Protein AF-A0AA95K5X1-F1 (afdb_monomer_lite)

Radius of gyration: 15.69 Å; chains: 1; bounding box: 36×25×43 Å

Foldseek 3Di:
DEKDKDFPDKAPCLVVDDPPPVFWDWDADPVVGMITITKMKDFDFDDDPNDDTHTPDIDIGRPPDQPLVRCLVVLLPDPDPDDDDDPSNDDPVSVVSND

Sequence (99 aa):
MDSLPIVLAKGFRAHKCNTAKEISSVGFCSSKNPYYFELKLHLTALFKNNRLASPLSMKITRAAKHDLTAVKNDLLNFNHSELFADRAYCDQSTKQKLA

Structure (mmCIF, N/CA/C/O backbone):
data_AF-A0AA95K5X1-F1
#
_entry.id   AF-A0AA95K5X1-F1
#
loop_
_atom_site.group_PDB
_atom_site.id
_atom_site.type_symbol
_atom_site.label_atom_id
_atom_site.label_alt_id
_atom_site.label_comp_id
_atom_site.label_asym_id
_atom_site.label_entity_id
_atom_site.label_seq_id
_atom_site.pdbx_PDB_ins_code
_atom_site.Cartn_x
_atom_site.Cartn_y
_atom_site.Cartn_z
_atom_site.occupancy
_atom_site.B_iso_or_equiv
_atom_site.auth_seq_id
_atom_site.auth_comp_id
_atom_site.auth_asym_id
_atom_site.auth_atom_id
_atom_site.pdbx_PDB_model_num
ATOM 1 N N . MET A 1 1 ? -9.878 -0.551 5.557 1.00 88.56 1 MET A N 1
ATOM 2 C CA . MET A 1 1 ? -8.738 0.095 4.884 1.00 88.56 1 MET A CA 1
ATOM 3 C C . MET A 1 1 ? -8.052 -0.949 4.039 1.00 88.56 1 MET A C 1
ATOM 5 O O . MET A 1 1 ? -7.944 -2.082 4.493 1.00 88.56 1 MET A O 1
ATOM 9 N N . ASP A 1 2 ? -7.629 -0.573 2.841 1.00 92.69 2 ASP A N 1
ATOM 10 C CA . ASP A 1 2 ? -6.964 -1.491 1.924 1.00 92.69 2 ASP A CA 1
ATOM 11 C C . ASP A 1 2 ? -5.961 -0.750 1.034 1.00 92.69 2 ASP A C 1
ATOM 13 O O . ASP A 1 2 ? -6.023 0.478 0.886 1.00 92.69 2 ASP A O 1
ATOM 17 N N . SER A 1 3 ? -5.037 -1.501 0.449 1.00 93.38 3 SER A N 1
ATOM 18 C CA . SER A 1 3 ? -4.084 -1.030 -0.542 1.00 93.38 3 SER A CA 1
ATOM 19 C C . SER A 1 3 ? -4.345 -1.725 -1.864 1.00 93.38 3 SER A C 1
ATOM 21 O O . SER A 1 3 ? -4.392 -2.949 -1.929 1.00 93.38 3 SER A O 1
ATOM 23 N N . LEU A 1 4 ? -4.389 -0.960 -2.947 1.00 92.88 4 LEU A N 1
ATOM 24 C CA . LEU A 1 4 ? -4.528 -1.502 -4.289 1.00 92.88 4 LEU A CA 1
ATOM 25 C C . LEU A 1 4 ? -3.435 -0.977 -5.229 1.00 92.88 4 LEU A C 1
ATOM 27 O O . LEU A 1 4 ? -3.057 0.200 -5.155 1.00 92.88 4 LEU A O 1
ATOM 31 N N . PRO A 1 5 ? -2.917 -1.829 -6.129 1.00 93.44 5 PRO A N 1
ATOM 32 C CA . PRO A 1 5 ? -2.010 -1.386 -7.172 1.00 93.44 5 PRO A CA 1
ATOM 33 C C . PRO A 1 5 ? -2.769 -0.581 -8.233 1.00 93.44 5 PRO A C 1
ATOM 35 O O . PRO A 1 5 ? -3.852 -0.962 -8.677 1.00 93.44 5 PRO A O 1
ATOM 38 N N . ILE A 1 6 ? -2.162 0.510 -8.692 1.00 95.62 6 ILE A N 1
ATOM 39 C CA . ILE A 1 6 ? -2.569 1.239 -9.894 1.00 95.62 6 ILE A CA 1
ATOM 40 C C . ILE A 1 6 ? -1.510 0.970 -10.957 1.00 95.62 6 ILE A C 1
ATOM 42 O O . ILE A 1 6 ? -0.407 1.521 -10.935 1.00 95.62 6 ILE A O 1
ATOM 46 N N . VAL A 1 7 ? -1.859 0.088 -11.889 1.00 95.38 7 VAL A N 1
ATOM 47 C CA . VAL A 1 7 ? -0.972 -0.355 -12.964 1.00 95.38 7 VAL A CA 1
ATOM 48 C C . VAL A 1 7 ? -0.920 0.700 -14.064 1.00 95.38 7 VAL A C 1
ATOM 50 O O . VAL A 1 7 ? -1.930 0.992 -14.698 1.00 95.38 7 VAL A O 1
ATOM 53 N N . LEU A 1 8 ? 0.276 1.219 -14.340 1.00 96.38 8 LEU A N 1
ATOM 54 C CA . LEU A 1 8 ? 0.523 2.177 -15.421 1.00 96.38 8 LEU A CA 1
ATOM 55 C C . LEU A 1 8 ? 0.951 1.469 -16.713 1.00 96.38 8 LEU A C 1
ATOM 57 O O . LEU A 1 8 ? 0.548 1.849 -17.811 1.00 96.38 8 LEU A O 1
ATOM 61 N N . ALA A 1 9 ? 1.765 0.417 -16.595 1.00 96.38 9 ALA A N 1
ATOM 62 C CA . ALA A 1 9 ? 2.189 -0.410 -17.722 1.00 96.38 9 ALA A CA 1
ATOM 63 C C . ALA A 1 9 ? 2.417 -1.871 -17.303 1.00 96.38 9 ALA A C 1
ATOM 65 O O . ALA A 1 9 ? 2.604 -2.180 -16.129 1.00 96.38 9 ALA A O 1
ATOM 66 N N . LYS A 1 10 ? 2.417 -2.787 -18.279 1.00 95.69 10 LYS A N 1
ATOM 67 C CA . LYS A 1 10 ? 2.619 -4.230 -18.065 1.00 95.69 10 LYS A CA 1
ATOM 68 C C . LYS A 1 10 ? 3.494 -4.873 -19.142 1.00 95.69 10 LYS A C 1
ATOM 70 O O . LYS A 1 10 ? 3.588 -4.354 -20.260 1.00 95.69 10 LYS A O 1
ATOM 75 N N . GLY A 1 11 ? 4.078 -6.025 -18.819 1.00 94.75 11 GLY A N 1
ATOM 76 C CA . GLY A 1 11 ? 4.952 -6.808 -19.693 1.00 94.75 11 GLY A CA 1
ATOM 77 C C . GLY A 1 11 ? 6.192 -6.019 -20.112 1.00 94.75 11 GLY A C 1
ATOM 78 O O . GLY A 1 11 ? 6.735 -5.240 -19.335 1.00 94.75 11 GLY A O 1
ATOM 79 N N . PHE A 1 12 ? 6.596 -6.148 -21.377 1.00 92.75 12 PHE A N 1
ATOM 80 C CA . PHE A 1 12 ? 7.764 -5.443 -21.922 1.00 92.75 12 PHE A CA 1
ATOM 81 C C . PHE A 1 12 ? 7.694 -3.910 -21.772 1.00 92.75 12 PHE A C 1
ATOM 83 O O . PHE A 1 12 ? 8.718 -3.243 -21.637 1.00 92.75 12 PHE A O 1
ATOM 90 N N . ARG A 1 13 ? 6.484 -3.333 -21.742 1.00 95.12 13 ARG A N 1
ATOM 91 C CA . ARG A 1 13 ? 6.294 -1.885 -21.563 1.00 95.12 13 ARG A CA 1
ATOM 92 C C . ARG A 1 13 ? 6.556 -1.412 -20.133 1.00 95.12 13 ARG A C 1
ATOM 94 O O . ARG A 1 13 ? 6.817 -0.227 -19.956 1.00 95.12 13 ARG A O 1
ATOM 101 N N . ALA A 1 14 ? 6.526 -2.301 -19.137 1.00 94.94 14 ALA A N 1
ATOM 102 C CA . ALA A 1 14 ? 6.789 -1.939 -17.743 1.00 94.94 14 ALA A CA 1
ATOM 103 C C . ALA A 1 14 ? 8.181 -1.305 -17.573 1.00 94.94 14 ALA A C 1
ATOM 105 O O . ALA A 1 14 ? 8.322 -0.295 -16.896 1.00 94.94 14 ALA A O 1
ATOM 106 N N . HIS A 1 15 ? 9.189 -1.824 -18.280 1.00 93.50 15 HIS A N 1
ATOM 107 C CA . HIS A 1 15 ? 10.561 -1.308 -18.226 1.00 93.50 15 HIS A CA 1
ATOM 108 C C . HIS A 1 15 ? 10.781 -0.016 -19.031 1.00 93.50 15 HIS A C 1
ATOM 110 O O . HIS A 1 15 ? 11.810 0.634 -18.872 1.00 93.50 15 HIS A O 1
ATOM 116 N N . LYS A 1 16 ? 9.834 0.358 -19.902 1.00 94.75 16 LYS A N 1
ATOM 117 C CA . LYS A 1 16 ? 9.922 1.552 -20.762 1.00 94.75 16 LYS A CA 1
ATOM 118 C C . LYS A 1 16 ? 9.060 2.717 -20.278 1.00 94.75 16 LYS A C 1
ATOM 120 O O . LYS A 1 16 ? 9.156 3.810 -20.829 1.00 94.75 16 LYS A O 1
ATOM 125 N N . CYS A 1 17 ? 8.181 2.489 -19.304 1.00 92.06 17 CYS A N 1
ATOM 126 C CA . CYS A 1 17 ? 7.263 3.514 -18.830 1.00 92.06 17 CYS A CA 1
ATOM 127 C C . CYS A 1 17 ? 8.014 4.596 -18.041 1.00 92.06 17 CYS A C 1
ATOM 129 O O . CYS A 1 17 ? 8.856 4.299 -17.193 1.00 92.06 17 CYS A O 1
ATOM 131 N N . ASN A 1 18 ? 7.699 5.859 -18.335 1.00 92.12 18 ASN A N 1
ATOM 132 C CA . ASN A 1 18 ? 8.340 7.027 -17.727 1.00 92.12 18 ASN A CA 1
ATOM 133 C C . ASN A 1 18 ? 7.382 7.890 -16.894 1.00 92.12 18 ASN A C 1
ATOM 135 O O . ASN A 1 18 ? 7.816 8.872 -16.302 1.00 92.12 18 ASN A 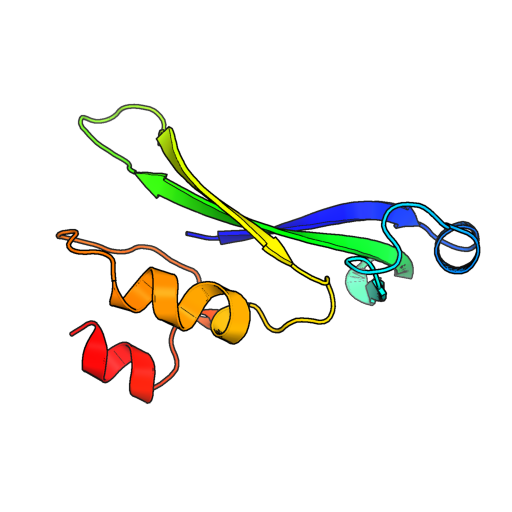O 1
ATOM 139 N N . THR A 1 19 ? 6.103 7.526 -16.826 1.00 93.06 19 THR A N 1
ATOM 140 C CA . THR A 1 19 ? 5.086 8.263 -16.073 1.00 93.06 19 THR A CA 1
ATOM 141 C C . THR A 1 19 ? 5.270 8.053 -14.571 1.00 93.06 19 THR A C 1
ATOM 143 O O . THR A 1 19 ? 5.381 6.912 -14.134 1.00 93.06 19 THR A O 1
ATOM 146 N N . ALA A 1 20 ? 5.276 9.135 -13.785 1.00 92.31 20 ALA A N 1
ATOM 147 C CA . ALA A 1 20 ? 5.319 9.101 -12.317 1.00 92.31 20 ALA A CA 1
ATOM 148 C C . ALA A 1 20 ? 6.429 8.192 -11.736 1.00 92.31 20 ALA A C 1
ATOM 150 O O . ALA A 1 20 ? 6.211 7.435 -10.783 1.00 92.31 20 ALA A O 1
ATOM 151 N N . LYS A 1 21 ? 7.620 8.204 -12.351 1.00 91.94 21 LYS A N 1
ATOM 152 C CA . LYS A 1 21 ? 8.755 7.318 -12.020 1.00 91.94 21 LYS A CA 1
ATOM 153 C C . LYS A 1 21 ? 9.225 7.437 -10.571 1.00 91.94 21 LYS A C 1
ATOM 155 O O . LYS A 1 21 ? 9.694 6.458 -9.986 1.00 91.94 21 LYS A O 1
ATOM 160 N N . GLU A 1 22 ? 9.082 8.618 -9.991 1.00 91.81 22 GLU A N 1
ATOM 161 C CA . GLU A 1 22 ? 9.402 8.936 -8.604 1.00 91.81 22 GLU A CA 1
ATOM 162 C C . GLU A 1 22 ? 8.579 8.094 -7.611 1.00 91.81 22 GLU A C 1
ATOM 164 O O . GLU A 1 22 ? 9.108 7.608 -6.608 1.00 91.81 22 GLU A O 1
ATOM 169 N N . ILE A 1 23 ? 7.323 7.798 -7.951 1.00 92.81 23 ILE A N 1
ATOM 170 C CA . ILE A 1 23 ? 6.373 7.040 -7.122 1.00 92.81 23 ILE A CA 1
ATOM 171 C C . ILE A 1 23 ? 5.938 5.710 -7.750 1.00 92.81 23 ILE A C 1
ATOM 173 O O . ILE A 1 23 ? 5.022 5.069 -7.248 1.00 92.81 23 ILE A O 1
ATOM 177 N N . SER A 1 24 ? 6.604 5.254 -8.808 1.00 95.31 24 SER 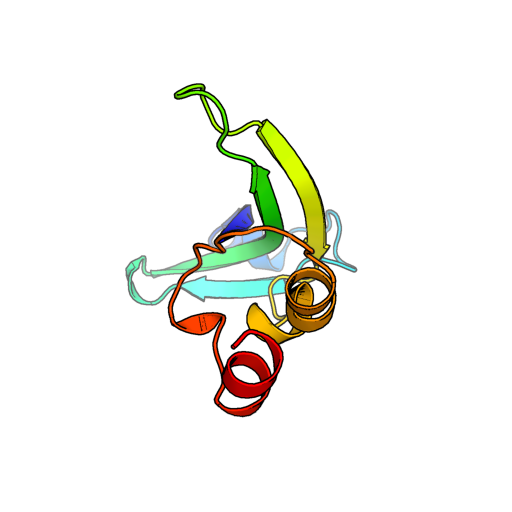A N 1
ATOM 178 C CA . SER A 1 24 ? 6.286 3.984 -9.470 1.00 95.31 24 SER A CA 1
ATOM 179 C C . SER A 1 24 ? 7.475 3.029 -9.450 1.00 95.31 24 SER A C 1
ATOM 181 O O . SER A 1 24 ? 8.636 3.447 -9.434 1.00 95.31 24 SER A O 1
ATOM 183 N N . SER A 1 25 ? 7.210 1.726 -9.452 1.00 94.25 25 SER A N 1
ATOM 184 C CA . SER A 1 25 ? 8.258 0.703 -9.516 1.00 94.25 25 SER A CA 1
ATOM 185 C C . SER A 1 25 ? 7.836 -0.493 -10.355 1.00 94.25 25 SER A C 1
ATOM 187 O O . SER A 1 25 ? 6.648 -0.780 -10.479 1.00 94.25 25 SER A O 1
ATOM 189 N N . VAL A 1 26 ? 8.826 -1.194 -10.917 1.00 94.56 26 VAL A N 1
ATOM 190 C CA . VAL A 1 26 ? 8.595 -2.465 -11.604 1.00 94.56 26 VAL A CA 1
ATOM 191 C C . VAL A 1 26 ? 8.540 -3.598 -10.579 1.00 94.56 26 VAL A C 1
ATOM 193 O O . VAL A 1 26 ? 9.460 -3.736 -9.776 1.00 94.56 26 VAL A O 1
ATOM 196 N N . GLY A 1 27 ? 7.490 -4.413 -10.631 1.00 91.75 27 GLY A N 1
ATOM 197 C CA . GLY A 1 27 ? 7.332 -5.637 -9.846 1.00 91.75 27 GLY A CA 1
ATOM 198 C C . GLY A 1 27 ? 6.901 -6.807 -10.728 1.00 91.75 27 GLY A C 1
ATOM 199 O O . GLY A 1 27 ? 6.265 -6.607 -11.761 1.00 91.75 27 GLY A O 1
ATOM 200 N N . PHE A 1 28 ? 7.260 -8.032 -10.351 1.00 93.31 28 PHE A N 1
ATOM 201 C CA . PHE A 1 28 ? 6.834 -9.246 -11.050 1.00 93.31 28 PHE A CA 1
ATOM 202 C C . PHE A 1 28 ? 5.688 -9.920 -10.297 1.00 93.31 28 PHE A C 1
ATOM 204 O O . PHE A 1 28 ? 5.791 -10.152 -9.093 1.00 93.31 28 PHE A O 1
ATOM 211 N N . CYS A 1 29 ? 4.609 -10.266 -11.000 1.00 90.44 29 CYS A N 1
ATOM 212 C CA . CYS A 1 29 ? 3.503 -11.023 -10.423 1.00 90.44 29 CYS A CA 1
ATOM 213 C C . CYS A 1 29 ? 3.601 -12.487 -10.852 1.00 90.44 29 CYS A C 1
ATOM 215 O O . CYS A 1 29 ? 3.197 -12.835 -11.962 1.00 90.44 29 CYS A O 1
ATOM 217 N N . SER A 1 30 ? 4.096 -13.349 -9.965 1.00 89.62 30 SER A N 1
ATOM 218 C CA . SER A 1 30 ? 4.298 -14.778 -10.245 1.00 89.62 30 SER A CA 1
ATOM 219 C C . SER A 1 30 ? 3.019 -15.494 -10.669 1.00 89.62 30 SER A C 1
ATOM 221 O O . SER A 1 30 ? 3.034 -16.246 -11.637 1.00 89.62 30 SER A O 1
ATOM 223 N N . SER A 1 31 ? 1.892 -15.204 -10.018 1.00 90.88 31 SER A N 1
ATOM 224 C CA . SER A 1 31 ? 0.611 -15.853 -10.319 1.00 90.88 31 SER A CA 1
ATOM 225 C C . SER A 1 31 ? 0.052 -15.498 -11.697 1.00 90.88 31 SER A C 1
ATOM 227 O O . SER A 1 31 ? -0.750 -16.248 -12.242 1.00 90.88 31 SER A O 1
ATOM 229 N N . LYS A 1 32 ? 0.428 -14.339 -12.253 1.00 89.19 32 LYS A N 1
ATOM 230 C CA . LYS A 1 32 ? -0.070 -13.865 -13.556 1.00 89.19 32 LYS A CA 1
ATOM 231 C C . LYS A 1 32 ? 0.980 -13.983 -14.663 1.00 89.19 32 LYS A C 1
ATOM 233 O O . LYS A 1 32 ? 0.610 -13.962 -15.833 1.00 89.19 32 LYS A O 1
ATOM 238 N N . ASN A 1 33 ? 2.262 -14.081 -14.303 1.00 92.56 33 ASN A N 1
ATOM 239 C CA . ASN A 1 33 ? 3.434 -14.133 -15.179 1.00 92.56 33 ASN A CA 1
ATOM 240 C C . ASN A 1 33 ? 3.794 -12.866 -16.011 1.00 92.56 33 ASN A C 1
ATOM 242 O O . ASN A 1 33 ? 4.491 -13.001 -17.017 1.00 92.56 33 ASN A O 1
ATOM 246 N N . PRO A 1 34 ? 3.398 -11.620 -15.656 1.00 95.25 34 PRO A N 1
ATOM 247 C CA . PRO A 1 34 ? 4.036 -10.437 -16.228 1.00 95.25 34 PRO A CA 1
ATOM 248 C C . PRO A 1 34 ? 4.737 -9.564 -15.177 1.00 95.25 34 PRO A C 1
ATOM 250 O O . PRO A 1 34 ? 4.444 -9.593 -13.979 1.00 95.25 34 PRO A O 1
ATOM 253 N N . TYR A 1 35 ? 5.607 -8.690 -15.682 1.00 95.38 35 TYR A N 1
ATOM 254 C CA . TYR A 1 35 ? 6.045 -7.496 -14.969 1.00 95.38 35 TYR A CA 1
ATOM 255 C C . TYR A 1 35 ? 4.976 -6.402 -15.036 1.00 95.38 35 TYR A C 1
ATOM 257 O O . TYR A 1 35 ? 4.354 -6.194 -16.081 1.00 95.38 35 TYR A O 1
ATOM 265 N N . TYR A 1 36 ? 4.805 -5.669 -13.947 1.00 95.69 36 TYR A N 1
ATOM 266 C CA . TYR A 1 36 ? 3.959 -4.488 -13.839 1.00 95.69 36 TYR A CA 1
ATOM 267 C C . TYR A 1 36 ? 4.809 -3.292 -13.444 1.00 95.69 36 TYR A C 1
ATOM 269 O O . TYR A 1 36 ? 5.713 -3.423 -12.628 1.00 95.69 36 TYR A O 1
ATOM 277 N N . PHE A 1 37 ? 4.527 -2.135 -14.032 1.00 96.75 37 PHE A N 1
ATOM 278 C CA . PHE A 1 37 ? 5.014 -0.845 -13.567 1.00 96.75 37 PHE A CA 1
ATOM 279 C C . PHE A 1 37 ? 3.828 -0.105 -12.971 1.00 96.75 37 PHE A C 1
ATOM 281 O O . PHE A 1 37 ? 2.868 0.210 -13.681 1.00 96.75 37 PHE A O 1
ATOM 288 N N . GLU A 1 38 ? 3.866 0.091 -11.662 1.00 96.25 38 GLU A N 1
ATOM 289 C CA . GLU A 1 38 ? 2.702 0.493 -10.883 1.00 96.25 38 GLU A CA 1
ATOM 290 C C . GLU A 1 38 ? 3.091 1.391 -9.711 1.00 96.25 38 GLU A C 1
ATOM 292 O O . GLU A 1 38 ? 4.260 1.479 -9.318 1.00 96.25 38 GLU A O 1
ATOM 297 N N . LEU A 1 39 ? 2.075 2.039 -9.157 1.00 95.56 39 LEU A N 1
ATOM 298 C CA . LEU A 1 39 ? 2.094 2.747 -7.882 1.00 95.56 39 LEU A CA 1
ATOM 299 C C . LEU A 1 39 ? 1.032 2.136 -6.967 1.00 95.56 39 LEU A C 1
ATOM 301 O O . LEU A 1 39 ? 0.201 1.350 -7.424 1.00 95.56 39 LEU A O 1
ATOM 305 N N . LYS A 1 40 ? 1.046 2.476 -5.679 1.00 95.00 40 LYS A N 1
ATOM 306 C CA . LYS A 1 40 ? 0.095 1.914 -4.718 1.00 95.00 40 LYS A CA 1
ATOM 307 C C . LYS A 1 40 ? -0.807 2.993 -4.142 1.00 95.00 40 LYS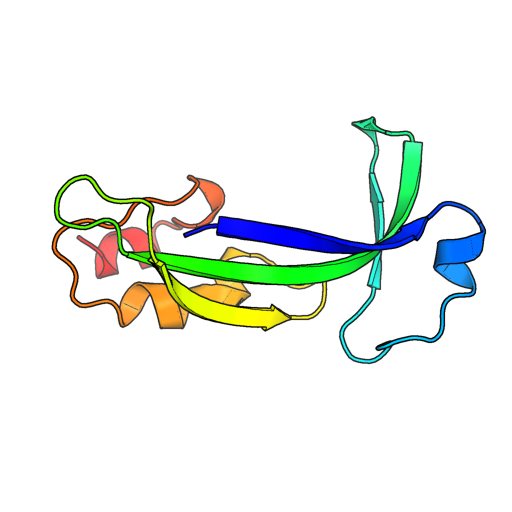 A C 1
ATOM 309 O O . LYS A 1 40 ? -0.318 4.007 -3.646 1.00 95.00 40 LYS A O 1
ATOM 314 N N . LEU A 1 41 ? -2.113 2.765 -4.210 1.00 95.69 41 LEU A N 1
ATOM 315 C CA . LEU A 1 41 ? -3.122 3.576 -3.542 1.00 95.69 41 LEU A CA 1
ATOM 316 C C . LEU A 1 41 ? -3.518 2.893 -2.237 1.00 95.69 41 LEU A C 1
ATOM 318 O O . LEU A 1 41 ? -3.906 1.732 -2.243 1.00 95.69 41 LEU A O 1
ATOM 322 N N . HIS A 1 42 ? -3.469 3.637 -1.143 1.00 94.50 42 HIS A N 1
ATOM 323 C CA . HIS A 1 42 ? -4.005 3.251 0.153 1.00 94.50 42 HIS A CA 1
ATOM 324 C C . HIS A 1 42 ? -5.298 4.027 0.386 1.00 94.50 42 HIS A C 1
ATOM 326 O O . HIS A 1 42 ? -5.292 5.260 0.330 1.00 94.50 42 HIS A O 1
ATOM 332 N N . LEU A 1 43 ? -6.391 3.310 0.630 1.00 93.75 43 LEU A N 1
ATOM 333 C CA . LEU A 1 43 ? -7.719 3.877 0.824 1.00 93.75 43 LEU A CA 1
ATOM 334 C C . LEU A 1 43 ? -8.260 3.480 2.198 1.00 93.75 43 LEU A C 1
ATOM 336 O O . LEU A 1 43 ? -8.445 2.298 2.509 1.00 93.75 43 LEU A O 1
ATOM 340 N N . THR A 1 44 ? -8.602 4.488 2.993 1.00 91.94 44 THR A N 1
ATOM 341 C CA . THR A 1 44 ? -9.469 4.328 4.161 1.00 91.94 44 THR A CA 1
ATOM 342 C C . THR A 1 44 ? -10.846 4.838 3.792 1.00 91.94 44 THR A C 1
ATOM 344 O O . THR A 1 44 ? -10.981 5.972 3.338 1.00 91.94 44 THR A O 1
ATOM 347 N N . ALA A 1 45 ? -11.870 4.019 4.006 1.00 92.56 45 ALA A N 1
ATOM 348 C CA . ALA A 1 45 ? -13.257 4.395 3.797 1.00 92.56 45 ALA A CA 1
ATOM 349 C C . ALA A 1 45 ? -14.047 4.208 5.094 1.00 92.56 45 ALA A C 1
ATOM 351 O O . ALA A 1 45 ? -13.790 3.269 5.850 1.00 92.56 45 ALA A O 1
ATOM 352 N N . LEU A 1 46 ? -14.994 5.110 5.339 1.00 91.56 46 LEU A N 1
ATOM 353 C CA . LEU A 1 46 ? -15.891 5.067 6.483 1.00 91.56 46 LEU A CA 1
ATOM 354 C C . LEU A 1 46 ? -17.217 4.442 6.057 1.00 91.56 46 LEU A C 1
ATOM 356 O O . LEU A 1 46 ? -17.929 4.985 5.210 1.00 91.56 46 LEU A O 1
ATOM 360 N N . PHE A 1 47 ? -17.558 3.319 6.677 1.00 91.75 47 PHE A N 1
ATOM 361 C CA . PHE A 1 47 ? -18.879 2.718 6.567 1.00 91.75 47 PHE A CA 1
ATOM 362 C C . PHE A 1 47 ? -19.764 3.230 7.705 1.00 91.75 47 PHE A C 1
ATOM 364 O O . PHE A 1 47 ? -19.412 3.110 8.877 1.00 91.75 47 PHE A O 1
ATOM 371 N N . LYS A 1 48 ? -20.908 3.831 7.367 1.00 89.69 48 LYS A N 1
ATOM 372 C CA . LYS A 1 48 ? -21.861 4.366 8.345 1.00 89.69 48 LYS A CA 1
ATOM 373 C C . LYS A 1 48 ? -23.284 4.247 7.808 1.00 89.69 48 LYS A C 1
ATOM 375 O O . LYS A 1 48 ? -23.518 4.431 6.615 1.00 89.69 48 LYS A O 1
ATOM 380 N N . ASN A 1 49 ? -24.242 4.001 8.701 1.00 91.06 49 ASN A N 1
ATOM 381 C CA . ASN A 1 49 ? -25.679 4.013 8.404 1.00 91.06 49 ASN A CA 1
ATOM 382 C C . ASN A 1 49 ? -26.090 3.081 7.243 1.00 91.06 49 ASN A C 1
ATOM 384 O O . ASN A 1 49 ? -26.955 3.452 6.453 1.00 91.06 49 ASN A O 1
ATOM 388 N N . ASN A 1 50 ? -25.454 1.910 7.106 1.00 89.94 50 ASN A N 1
ATOM 389 C CA . ASN A 1 50 ? -25.709 0.947 6.024 1.00 89.94 50 ASN A CA 1
ATOM 390 C C . ASN A 1 50 ? -25.644 1.541 4.605 1.00 89.94 50 ASN A C 1
ATOM 392 O O . ASN A 1 50 ? -26.363 1.113 3.704 1.00 89.94 50 ASN A O 1
ATOM 396 N N . ARG A 1 51 ? -24.783 2.540 4.395 1.00 92.00 51 ARG A N 1
ATOM 397 C CA . ARG A 1 51 ? -24.514 3.123 3.074 1.00 92.00 51 ARG A CA 1
ATOM 398 C C . ARG A 1 51 ? -23.175 2.642 2.543 1.00 92.00 51 ARG A C 1
ATOM 400 O O . ARG A 1 51 ? -22.324 2.195 3.306 1.00 92.00 51 ARG A O 1
ATOM 407 N N . LEU A 1 52 ? -22.984 2.775 1.231 1.00 93.25 52 LEU A N 1
ATOM 408 C CA . LEU A 1 52 ? -21.686 2.541 0.608 1.00 93.25 52 LEU A CA 1
ATOM 409 C C . LEU A 1 52 ? -20.604 3.336 1.351 1.00 93.25 52 LEU A C 1
ATOM 411 O O . LEU A 1 52 ? -20.815 4.501 1.692 1.00 93.25 52 LEU A O 1
ATOM 415 N N . ALA A 1 53 ? -19.471 2.689 1.621 1.00 92.44 53 ALA A N 1
ATOM 416 C CA . ALA A 1 53 ? -18.394 3.311 2.371 1.00 92.44 53 ALA A CA 1
ATOM 417 C C . ALA A 1 53 ? -17.836 4.519 1.604 1.00 92.44 53 ALA A C 1
ATOM 419 O O . ALA A 1 53 ? -17.450 4.404 0.439 1.00 92.44 53 ALA A O 1
ATOM 420 N N . SER A 1 54 ? -17.777 5.669 2.269 1.00 92.38 54 SER A N 1
ATOM 421 C CA . SER A 1 54 ? -17.251 6.899 1.676 1.00 92.38 54 SER A CA 1
ATOM 422 C C . SER A 1 54 ? -15.744 6.995 1.913 1.00 92.38 54 SER A C 1
ATOM 424 O O . SER A 1 54 ? -15.308 6.742 3.039 1.00 92.38 54 SER A O 1
ATOM 426 N N . PRO A 1 55 ? -14.935 7.389 0.911 1.00 92.31 55 PRO A N 1
ATOM 427 C CA . PRO A 1 55 ? -13.511 7.641 1.106 1.00 92.31 55 PRO A CA 1
ATOM 428 C C . PRO A 1 55 ? -13.276 8.672 2.216 1.00 92.31 55 PRO A C 1
ATOM 430 O O . PRO A 1 55 ? -13.785 9.788 2.150 1.00 92.31 55 PRO A O 1
ATOM 433 N N . LEU A 1 56 ? -12.504 8.289 3.230 1.00 90.62 56 LEU A N 1
ATOM 434 C CA . LEU A 1 56 ? -12.077 9.154 4.331 1.00 90.62 56 LEU A CA 1
ATOM 435 C C . LEU A 1 56 ? -10.663 9.690 4.089 1.00 90.62 56 LEU A C 1
ATOM 437 O O . LEU A 1 56 ? -10.378 10.849 4.366 1.00 90.62 56 LEU A O 1
ATOM 441 N N . SER A 1 57 ? -9.775 8.841 3.570 1.00 90.38 57 SER A N 1
ATOM 442 C CA . SER A 1 57 ? -8.397 9.203 3.248 1.00 90.38 57 SER A CA 1
ATOM 443 C C . SER A 1 57 ? -7.901 8.394 2.058 1.00 90.38 57 SER A C 1
ATOM 445 O O . SER A 1 57 ? -8.192 7.202 1.943 1.00 90.38 57 SER A O 1
ATOM 447 N N . MET A 1 58 ? -7.142 9.054 1.185 1.00 93.25 58 MET A N 1
ATOM 448 C CA . MET A 1 58 ? -6.474 8.452 0.038 1.00 93.25 58 MET A CA 1
ATOM 449 C C . MET A 1 58 ? -5.015 8.876 0.028 1.00 93.25 58 MET A C 1
ATOM 451 O O . MET A 1 58 ? -4.700 10.063 0.112 1.00 93.25 58 MET A O 1
ATOM 455 N N . LYS A 1 59 ? -4.121 7.903 -0.112 1.00 93.50 59 LYS A N 1
ATOM 456 C CA . LYS A 1 59 ? -2.680 8.136 -0.112 1.00 93.50 59 LYS A CA 1
ATOM 457 C C . LYS A 1 59 ? -2.027 7.331 -1.210 1.00 93.50 59 LYS A C 1
ATOM 459 O O . LYS A 1 59 ? -2.237 6.128 -1.306 1.00 93.50 59 LYS A O 1
ATOM 464 N N . ILE A 1 60 ? -1.199 7.988 -2.007 1.00 94.88 60 ILE A N 1
ATOM 465 C CA . ILE A 1 60 ? -0.411 7.325 -3.038 1.00 94.88 60 ILE A CA 1
ATOM 466 C C . ILE A 1 60 ? 1.013 7.153 -2.526 1.00 94.88 60 ILE A C 1
ATOM 468 O O . ILE A 1 60 ? 1.617 8.097 -2.013 1.00 94.88 60 ILE A O 1
ATOM 472 N N . THR A 1 61 ? 1.557 5.948 -2.656 1.00 94.81 61 THR A N 1
ATOM 473 C CA . THR A 1 61 ? 2.965 5.684 -2.368 1.00 94.81 61 THR A CA 1
ATOM 474 C C . THR A 1 61 ? 3.621 4.858 -3.464 1.00 94.81 61 THR A C 1
ATOM 476 O O . THR A 1 61 ? 2.968 4.313 -4.359 1.00 94.81 61 THR A O 1
ATOM 479 N N . ARG A 1 62 ? 4.953 4.777 -3.388 1.00 93.81 62 ARG A N 1
ATOM 480 C CA . ARG A 1 62 ? 5.749 3.938 -4.274 1.00 93.81 62 ARG A CA 1
ATOM 481 C C . ARG A 1 62 ? 5.325 2.480 -4.148 1.00 93.81 62 ARG A C 1
ATOM 483 O O . ARG A 1 62 ? 5.235 1.984 -3.031 1.00 93.81 62 ARG A O 1
ATOM 490 N N . ALA A 1 63 ? 5.129 1.779 -5.265 1.00 89.75 63 ALA A N 1
ATOM 491 C CA . ALA A 1 63 ? 4.625 0.402 -5.224 1.00 89.75 63 ALA A CA 1
ATOM 492 C C . ALA A 1 63 ? 5.496 -0.570 -4.412 1.00 89.75 63 ALA A C 1
ATOM 494 O O . ALA A 1 63 ? 4.964 -1.434 -3.719 1.00 89.75 63 ALA A 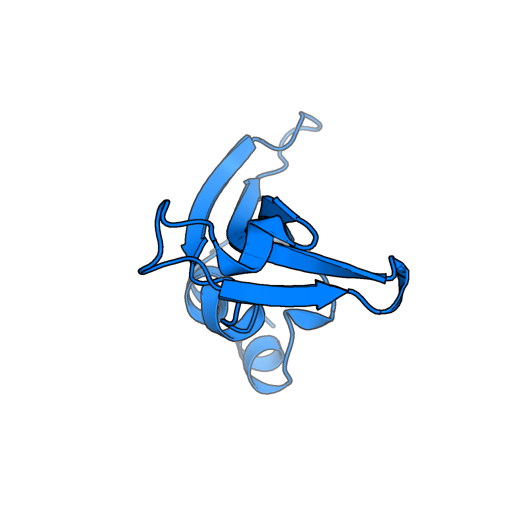O 1
ATOM 495 N N . ALA A 1 64 ? 6.816 -0.371 -4.403 1.00 88.12 64 ALA A N 1
ATOM 496 C CA . ALA A 1 64 ? 7.745 -1.136 -3.571 1.00 88.12 64 ALA A CA 1
ATOM 497 C C . ALA A 1 64 ? 7.597 -0.889 -2.053 1.00 88.12 64 ALA A C 1
ATOM 499 O O . ALA A 1 64 ? 8.195 -1.610 -1.256 1.00 88.12 64 ALA A O 1
ATOM 500 N N . LYS A 1 65 ? 6.842 0.131 -1.621 1.00 90.69 65 LYS A N 1
ATOM 501 C CA . LYS A 1 65 ? 6.630 0.416 -0.200 1.00 90.69 65 LYS A CA 1
ATOM 502 C C . LYS A 1 65 ? 5.703 -0.638 0.407 1.00 90.69 65 LYS A C 1
ATOM 504 O O . LYS A 1 65 ? 4.617 -0.913 -0.110 1.00 90.69 65 LYS A O 1
ATOM 509 N N . HIS A 1 66 ? 6.132 -1.200 1.535 1.00 89.56 66 HIS A N 1
ATOM 510 C CA . HIS A 1 66 ? 5.327 -2.147 2.293 1.00 89.56 66 HIS A CA 1
ATOM 511 C C . HIS A 1 66 ? 4.059 -1.475 2.828 1.00 89.56 66 HIS A C 1
ATOM 513 O O . HIS A 1 66 ? 4.106 -0.356 3.349 1.00 89.56 66 HIS A O 1
ATOM 519 N N . ASP A 1 67 ? 2.941 -2.186 2.721 1.00 90.31 67 ASP A N 1
ATOM 520 C CA . ASP A 1 67 ? 1.607 -1.669 3.005 1.00 90.31 67 ASP A CA 1
ATOM 521 C C . ASP A 1 67 ? 1.467 -1.150 4.425 1.00 90.31 67 ASP A C 1
ATOM 523 O O . ASP A 1 67 ? 1.166 0.027 4.610 1.00 90.31 67 ASP A O 1
ATOM 527 N N . LEU A 1 68 ? 1.815 -1.973 5.417 1.00 89.94 68 LEU A N 1
ATOM 528 C CA . LEU A 1 68 ? 1.813 -1.568 6.821 1.00 89.94 68 LEU A CA 1
ATOM 529 C C . LEU A 1 68 ? 2.630 -0.290 7.055 1.00 89.94 68 LEU A C 1
ATOM 531 O O . LEU A 1 68 ? 2.140 0.649 7.665 1.00 89.94 68 LEU A O 1
ATOM 535 N N . THR A 1 69 ? 3.847 -0.191 6.521 1.00 91.00 69 THR A N 1
ATOM 536 C CA . THR A 1 69 ? 4.700 0.994 6.702 1.00 91.00 69 THR A CA 1
ATOM 537 C C . THR A 1 69 ? 4.092 2.252 6.081 1.00 91.00 69 THR A C 1
ATOM 539 O O . THR A 1 69 ? 4.341 3.361 6.553 1.00 91.00 69 THR A O 1
ATOM 542 N N . ALA A 1 70 ? 3.313 2.117 5.006 1.00 90.25 70 ALA A N 1
ATOM 543 C CA . ALA A 1 70 ? 2.667 3.252 4.361 1.00 90.25 70 ALA A CA 1
ATOM 544 C C . ALA A 1 70 ? 1.540 3.853 5.206 1.00 90.25 70 ALA A C 1
ATOM 546 O O . ALA A 1 70 ? 1.374 5.073 5.191 1.00 90.25 70 ALA A O 1
ATOM 547 N N . VAL A 1 71 ? 0.827 3.017 5.955 1.00 89.25 71 VAL A N 1
ATOM 548 C CA . VAL A 1 71 ? -0.440 3.361 6.618 1.00 89.25 71 VAL A CA 1
ATOM 549 C C . VAL A 1 71 ? -0.392 3.275 8.142 1.00 89.25 71 VAL A C 1
ATOM 551 O O . VAL A 1 71 ? -1.349 3.672 8.787 1.00 89.25 71 VAL A O 1
ATOM 554 N N . LYS A 1 72 ? 0.703 2.789 8.743 1.00 88.31 72 LYS A N 1
ATOM 555 C CA . LYS A 1 72 ? 0.826 2.567 10.197 1.00 88.31 72 LYS A CA 1
ATOM 556 C C . LYS A 1 72 ? 0.419 3.788 11.018 1.00 88.31 72 LYS A C 1
ATOM 558 O O . LYS A 1 72 ? -0.353 3.661 11.954 1.00 88.31 72 LYS A O 1
ATOM 563 N N . ASN A 1 73 ? 0.906 4.969 10.648 1.00 85.19 73 ASN A N 1
ATOM 564 C CA . ASN A 1 73 ? 0.554 6.198 11.359 1.00 85.19 73 ASN A CA 1
ATOM 565 C C . ASN A 1 73 ? -0.911 6.584 11.139 1.00 85.19 73 ASN A C 1
ATOM 567 O O . ASN A 1 73 ? -1.559 7.039 12.069 1.00 85.19 73 ASN A O 1
ATOM 571 N N . ASP A 1 74 ? -1.431 6.369 9.930 1.00 84.12 74 ASP A N 1
ATOM 572 C CA . ASP A 1 74 ? -2.824 6.668 9.602 1.00 84.12 74 ASP A CA 1
ATOM 573 C C . ASP A 1 74 ? -3.749 5.774 10.452 1.00 84.12 74 ASP A C 1
ATOM 575 O O . ASP A 1 74 ? -4.650 6.278 11.110 1.00 84.12 74 ASP A O 1
ATOM 579 N N . LEU A 1 75 ? -3.436 4.473 10.544 1.00 81.31 75 LEU A N 1
ATOM 580 C CA . LEU A 1 75 ? -4.117 3.493 11.397 1.00 81.31 75 LEU A CA 1
ATOM 581 C C . LEU A 1 75 ? -4.152 3.904 12.872 1.00 81.31 75 LEU A C 1
ATOM 583 O O . LEU A 1 75 ? -5.213 3.859 13.485 1.00 81.31 75 LEU A O 1
ATOM 587 N N . LEU A 1 76 ? -3.008 4.312 13.427 1.00 81.62 76 LEU A N 1
ATOM 588 C CA . LEU A 1 76 ? -2.883 4.694 14.839 1.00 81.62 76 LEU A CA 1
ATOM 589 C C . LEU A 1 76 ? -3.609 6.000 15.190 1.00 81.62 76 LEU A C 1
ATOM 591 O O . LEU A 1 76 ? -3.874 6.246 16.360 1.00 81.62 76 LEU A O 1
ATOM 595 N N . ASN A 1 77 ? -3.914 6.832 14.195 1.00 82.12 77 ASN A N 1
ATOM 596 C CA . ASN A 1 77 ? -4.560 8.127 14.394 1.00 82.12 77 ASN A CA 1
ATOM 597 C C . ASN A 1 77 ? -6.088 8.076 14.203 1.00 82.12 77 ASN A C 1
ATOM 599 O O . ASN A 1 77 ? -6.757 9.093 14.400 1.00 82.12 77 ASN A O 1
ATOM 603 N N . PHE A 1 78 ? -6.661 6.938 13.795 1.00 79.12 78 PHE A N 1
ATOM 604 C CA . PHE A 1 78 ? -8.108 6.817 13.620 1.00 79.12 78 PHE A CA 1
ATOM 605 C C . PHE A 1 78 ? -8.816 6.575 14.957 1.00 79.12 78 PHE A C 1
ATOM 607 O O . PHE A 1 78 ? -8.786 5.479 15.504 1.00 79.12 78 PHE A O 1
ATOM 614 N N . ASN A 1 79 ? -9.553 7.582 15.427 1.00 70.00 79 ASN A N 1
ATOM 615 C CA . ASN A 1 79 ? -10.438 7.482 16.592 1.00 70.00 79 ASN A CA 1
ATOM 616 C C . ASN A 1 79 ? -11.825 6.951 16.183 1.00 70.00 79 ASN A C 1
ATOM 618 O O . ASN A 1 79 ? -12.833 7.654 16.295 1.00 70.00 79 ASN A O 1
ATOM 622 N N . HIS A 1 80 ? -11.882 5.737 15.640 1.00 69.81 80 HIS A N 1
ATOM 623 C CA . HIS A 1 80 ? -13.137 5.081 15.264 1.00 69.81 80 HIS A CA 1
ATOM 624 C C . HIS A 1 80 ? -13.389 3.848 16.128 1.00 69.81 80 HIS A C 1
ATOM 626 O O . HIS A 1 80 ? -12.452 3.232 16.622 1.00 69.81 80 HIS A O 1
ATOM 632 N N . SER A 1 81 ? -14.664 3.501 16.309 1.00 72.44 81 SER A N 1
ATOM 633 C CA . SER A 1 81 ? -15.091 2.390 17.164 1.00 72.44 81 SER A CA 1
ATOM 634 C C . SER A 1 81 ? -14.565 1.038 16.686 1.00 72.44 81 SER A C 1
ATOM 636 O O . SER A 1 81 ? -14.203 0.209 17.510 1.00 72.44 81 SER A O 1
ATOM 638 N N . GLU A 1 82 ? -14.501 0.820 15.370 1.00 85.38 82 GLU A N 1
ATOM 639 C CA . GLU A 1 82 ? -14.023 -0.431 14.781 1.00 85.38 82 GLU A CA 1
ATOM 640 C C . GLU A 1 82 ? -13.232 -0.165 13.497 1.00 85.38 82 GLU A C 1
ATOM 642 O O . GLU A 1 82 ? -13.612 0.661 12.660 1.00 85.38 82 GLU A O 1
ATOM 647 N N . LEU A 1 83 ? -12.128 -0.892 13.329 1.00 87.06 83 LEU A N 1
ATOM 648 C CA . LEU A 1 83 ? -11.243 -0.806 12.175 1.00 87.06 83 LEU A CA 1
ATOM 649 C C . LEU A 1 83 ? -11.152 -2.174 11.496 1.00 87.06 83 LEU A C 1
ATOM 651 O O . LEU A 1 83 ? -10.691 -3.149 12.084 1.00 87.06 83 LEU A O 1
ATOM 655 N N . PHE A 1 84 ? -11.514 -2.215 10.216 1.00 88.75 84 PHE A N 1
ATOM 656 C CA . PHE A 1 84 ? -11.412 -3.407 9.378 1.00 88.75 84 PHE A CA 1
ATOM 657 C C . PHE A 1 84 ? -10.276 -3.236 8.366 1.00 88.75 84 PHE A C 1
ATOM 659 O O . PHE A 1 84 ? -10.254 -2.256 7.612 1.00 88.75 84 PHE A O 1
AT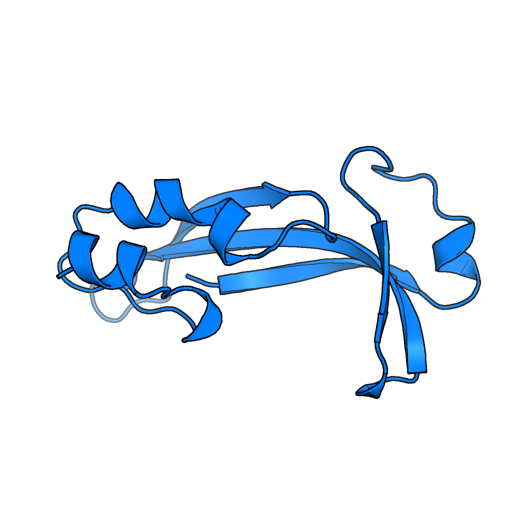OM 666 N N . ALA A 1 85 ? -9.337 -4.177 8.335 1.00 89.69 85 ALA A N 1
ATOM 667 C CA . ALA A 1 85 ? -8.220 -4.215 7.393 1.00 89.69 85 ALA A CA 1
ATOM 668 C C . ALA A 1 85 ? -7.730 -5.662 7.207 1.00 89.69 85 ALA A C 1
ATOM 670 O O . ALA A 1 85 ? -8.034 -6.526 8.031 1.00 89.69 85 ALA A O 1
ATOM 671 N N . ASP A 1 86 ? -6.962 -5.921 6.145 1.00 89.31 86 ASP A N 1
ATOM 672 C CA . ASP A 1 86 ? -6.272 -7.205 5.969 1.00 89.31 86 ASP A CA 1
ATOM 673 C C . ASP A 1 86 ? -5.354 -7.507 7.174 1.00 89.31 86 ASP A C 1
ATOM 675 O O . ASP A 1 86 ? -4.804 -6.610 7.826 1.00 89.31 86 ASP A O 1
ATOM 679 N N . ARG A 1 87 ? -5.136 -8.791 7.451 1.00 86.12 87 ARG A N 1
ATOM 680 C CA . ARG A 1 87 ? -4.195 -9.259 8.471 1.00 86.12 87 ARG A CA 1
ATOM 681 C C . ARG A 1 87 ? -2.779 -8.712 8.254 1.00 86.12 87 ARG A C 1
ATOM 683 O O . ARG A 1 87 ? -2.069 -8.490 9.233 1.00 86.12 87 ARG A O 1
ATOM 690 N N . ALA A 1 88 ? -2.382 -8.449 7.008 1.00 85.19 88 ALA A N 1
ATOM 691 C CA . ALA A 1 88 ? -1.088 -7.853 6.669 1.00 85.19 88 ALA A CA 1
ATOM 692 C C . ALA A 1 88 ? -0.852 -6.454 7.288 1.00 85.19 88 ALA A C 1
ATOM 694 O O . ALA A 1 88 ? 0.295 -6.017 7.402 1.00 85.19 88 ALA A O 1
ATOM 695 N N . TYR A 1 89 ? -1.907 -5.757 7.725 1.00 84.81 89 TYR A N 1
ATOM 696 C CA . TYR A 1 89 ? -1.824 -4.433 8.358 1.00 84.81 89 TYR A CA 1
ATOM 697 C C . TYR A 1 89 ? -1.662 -4.473 9.884 1.00 84.81 89 TYR A C 1
ATOM 699 O O . TYR A 1 89 ? -1.684 -3.425 10.529 1.00 84.81 89 TYR A O 1
ATOM 707 N N . CYS A 1 90 ? -1.507 -5.653 10.484 1.00 82.88 90 CYS A N 1
ATOM 708 C CA . CYS A 1 90 ? -1.460 -5.803 11.934 1.00 82.88 90 CYS A CA 1
ATOM 709 C C . CYS A 1 90 ? -0.207 -6.578 12.365 1.00 82.88 90 CYS A C 1
ATOM 711 O O . CYS A 1 90 ? -0.206 -7.807 12.424 1.00 82.88 90 CYS A O 1
ATOM 713 N N . ASP A 1 91 ? 0.871 -5.847 12.674 1.00 83.31 91 ASP A N 1
ATOM 714 C CA . ASP A 1 91 ? 2.005 -6.394 13.429 1.00 83.31 91 ASP A CA 1
ATOM 715 C C . ASP A 1 91 ? 1.702 -6.378 14.943 1.00 83.31 91 ASP A C 1
ATOM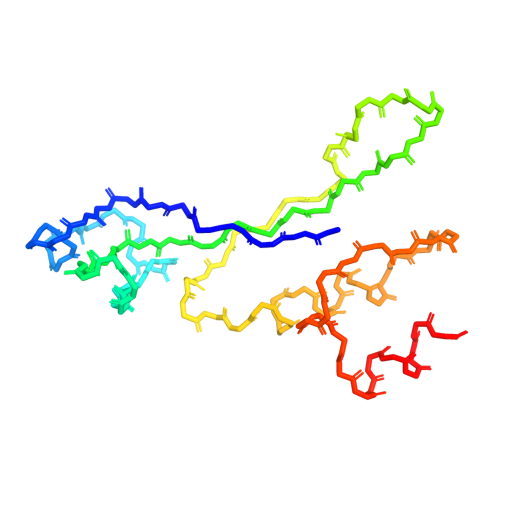 717 O O . ASP A 1 91 ? 0.772 -5.716 15.411 1.00 83.31 91 ASP A O 1
ATOM 721 N N . GLN A 1 92 ? 2.491 -7.108 15.735 1.00 79.06 92 GLN A N 1
ATOM 722 C CA . GLN A 1 92 ? 2.265 -7.230 17.180 1.00 79.06 92 GLN A CA 1
ATOM 723 C C . GLN A 1 92 ? 2.311 -5.873 17.907 1.00 79.06 92 GLN A C 1
ATOM 725 O O . GLN A 1 92 ? 1.521 -5.626 18.815 1.00 79.06 92 GLN A O 1
ATOM 730 N N . SER A 1 93 ? 3.191 -4.975 17.456 1.00 80.38 93 SER A N 1
ATOM 731 C CA . SER A 1 93 ? 3.337 -3.607 17.969 1.00 80.38 93 SER A CA 1
ATOM 732 C C . SER A 1 93 ? 2.107 -2.740 17.686 1.00 80.38 93 SER A C 1
ATOM 734 O O . SER A 1 93 ? 1.721 -1.921 18.514 1.00 80.38 93 SER A O 1
ATOM 736 N N . THR A 1 94 ? 1.534 -2.869 16.497 1.00 75.81 94 THR A N 1
ATOM 737 C CA . THR A 1 94 ? 0.402 -2.081 16.012 1.00 75.81 94 THR A CA 1
ATOM 738 C C . THR A 1 94 ? -0.865 -2.590 16.672 1.00 75.81 94 THR A C 1
ATOM 740 O O . THR A 1 94 ? -1.657 -1.788 17.147 1.00 75.81 94 THR A O 1
ATOM 743 N N . LYS A 1 95 ? -0.994 -3.913 16.832 1.00 77.69 95 LYS A N 1
ATOM 744 C CA . LYS A 1 95 ? -2.090 -4.531 17.579 1.00 77.69 95 LYS A CA 1
ATOM 745 C C . LYS A 1 95 ? -2.180 -4.014 19.014 1.00 77.69 95 LYS A C 1
ATOM 747 O O . LYS A 1 95 ? -3.264 -3.674 19.453 1.00 77.69 95 LYS A O 1
ATOM 752 N N . GLN A 1 96 ? -1.053 -3.923 19.722 1.00 76.06 96 GLN A N 1
ATOM 753 C CA . GLN A 1 96 ? -1.015 -3.413 21.100 1.00 76.06 96 GLN A CA 1
ATOM 754 C C . GLN A 1 96 ? -1.436 -1.946 21.226 1.00 76.06 96 GLN A C 1
ATOM 756 O O . GLN A 1 96 ? -1.886 -1.545 22.287 1.00 76.06 96 GLN A O 1
ATOM 761 N N . LYS A 1 97 ? -1.254 -1.142 20.173 1.00 76.25 97 LYS A N 1
ATOM 762 C CA . LYS A 1 97 ? -1.612 0.284 20.170 1.00 76.25 97 LYS A CA 1
ATOM 763 C C . LYS A 1 97 ? -3.031 0.557 19.661 1.00 76.25 97 LYS A C 1
ATOM 765 O O . LYS A 1 97 ? -3.501 1.678 19.802 1.00 76.25 97 LYS A O 1
ATOM 770 N N . LEU A 1 98 ? -3.656 -0.430 19.018 1.00 72.38 98 LEU A N 1
ATOM 771 C CA . LEU A 1 98 ? -5.026 -0.367 18.498 1.00 72.38 98 LEU A CA 1
ATOM 772 C C . LEU A 1 98 ? -6.040 -1.100 19.395 1.00 72.38 98 LEU A C 1
ATOM 774 O O . LEU A 1 98 ? -7.234 -1.015 19.121 1.00 72.38 98 LEU A O 1
ATOM 778 N N . ALA A 1 99 ? -5.565 -1.858 20.390 1.00 62.03 99 ALA A N 1
ATOM 779 C CA . ALA A 1 99 ? -6.373 -2.528 21.410 1.00 62.03 99 ALA A CA 1
ATOM 780 C C . ALA A 1 99 ? -6.593 -1.600 22.608 1.00 62.03 99 ALA A C 1
ATOM 782 O O . ALA A 1 99 ? -7.703 -1.664 23.178 1.00 62.03 99 ALA A O 1
#

pLDDT: mean 89.35, std 6.81, range [62.03, 96.75]

Secondary structure (DSSP, 8-state):
-EEEEEEEEEGGGGGG--TTTTT-EEEE-TTT--EEEEEEEEEEEE--TTSPPEEEEEEEEETTS-HHHHHHHHHHT---S-----GGG--HHHHHHH-